Protein AF-A0A7W1A4W9-F1 (afdb_monomer)

Nearest PDB structures (foldseek):
  6et7-assembly1_B  TM=9.750E-01  e=8.173E-02  Idiomarina sp. A28L
  3ign-assembly1_A  TM=8.797E-01  e=1.326E-01  Marinobacter nauticus VT8
  4zmu-assembly2_D  TM=9.466E-01  e=1.873E-01  Pseudomonas aeruginosa PAO1
  2v0n-assembly1_B  TM=1.006E+00  e=2.836E-01  Caulobacter vibrioides CB15

Radius of gyration: 15.4 Å; Cα contacts (8 Å, |Δi|>4): 70; chains: 1; bounding box: 25×15×50 Å

Foldseek 3Di:
DPDPPDDDDDAAQWFAFDPPDVQQPDPVSRVVNRVVQSVVCVVVPHRYYGD

Sequence (51 aa):
MISEGRSIHITVSIGVAEFPQSKVETAEDLLDAADRALYRAKEAGRNMVCA

Mean predicted aligned error: 4.81 Å

Solvent-accessible surface area (backbone atoms only — not comparable to full-atom values): 3096 Å² total; per-residue (Å²): 136,84,65,94,89,70,87,80,91,82,79,61,51,37,35,42,61,62,81,86,38,93,89,26,86,46,73,64,40,34,50,53,42,15,50,53,11,24,49,48,14,52,74,76,71,36,71,36,75,31,102

Structure (mmCIF, N/CA/C/O backbone):
data_AF-A0A7W1A4W9-F1
#
_entry.id   AF-A0A7W1A4W9-F1
#
loop_
_atom_site.group_PDB
_atom_site.id
_atom_site.type_symbol
_atom_site.label_atom_id
_atom_site.label_alt_id
_atom_site.label_comp_id
_atom_site.label_asym_id
_atom_site.label_entity_id
_atom_site.label_seq_id
_atom_site.pdbx_PDB_ins_code
_atom_site.Cartn_x
_atom_site.Cartn_y
_atom_site.Cartn_z
_atom_site.occupancy
_atom_site.B_iso_or_equiv
_atom_site.auth_seq_id
_atom_site.auth_comp_id
_atom_site.auth_asym_id
_atom_site.auth_atom_id
_atom_site.pdbx_PDB_model_num
ATOM 1 N N . MET A 1 1 ? 0.679 6.157 29.419 1.00 49.56 1 MET A N 1
ATOM 2 C CA . MET A 1 1 ? 0.174 5.275 30.492 1.00 49.56 1 MET A CA 1
ATOM 3 C C . MET A 1 1 ? -1.289 4.987 30.212 1.00 49.56 1 MET A C 1
ATOM 5 O O . MET A 1 1 ? -2.118 5.871 30.377 1.00 49.56 1 MET A O 1
ATOM 9 N N . ILE A 1 2 ? -1.588 3.800 29.693 1.00 65.75 2 ILE A N 1
ATOM 10 C CA . ILE A 1 2 ? -2.958 3.299 29.547 1.00 65.75 2 ILE A CA 1
ATOM 11 C C . ILE A 1 2 ? -3.304 2.612 30.869 1.00 65.75 2 ILE A C 1
ATOM 13 O O . ILE A 1 2 ? -2.596 1.708 31.293 1.00 65.75 2 ILE A O 1
ATOM 17 N N . SER A 1 3 ? -4.290 3.168 31.573 1.00 67.75 3 SER A N 1
ATOM 18 C CA . SER A 1 3 ? -4.720 2.758 32.916 1.00 67.75 3 SER A CA 1
ATOM 19 C C . SER A 1 3 ? -5.245 1.317 32.921 1.00 67.75 3 SER A C 1
ATOM 21 O O . SER A 1 3 ? -5.881 0.880 31.959 1.00 67.75 3 SER A O 1
ATOM 23 N N . GLU A 1 4 ? -4.951 0.595 34.006 1.00 71.94 4 GLU A N 1
ATOM 24 C CA . GLU A 1 4 ? -5.304 -0.810 34.226 1.00 71.94 4 GLU A CA 1
ATOM 25 C C . GLU A 1 4 ? -6.800 -1.078 33.966 1.00 71.94 4 GLU A C 1
ATOM 27 O O . GLU A 1 4 ? -7.671 -0.492 34.606 1.00 71.94 4 GLU A O 1
ATOM 32 N N . GLY A 1 5 ? -7.090 -1.960 32.998 1.00 75.94 5 GLY A N 1
ATOM 33 C CA . GLY A 1 5 ? -8.437 -2.482 32.722 1.00 75.94 5 GLY A CA 1
ATOM 34 C C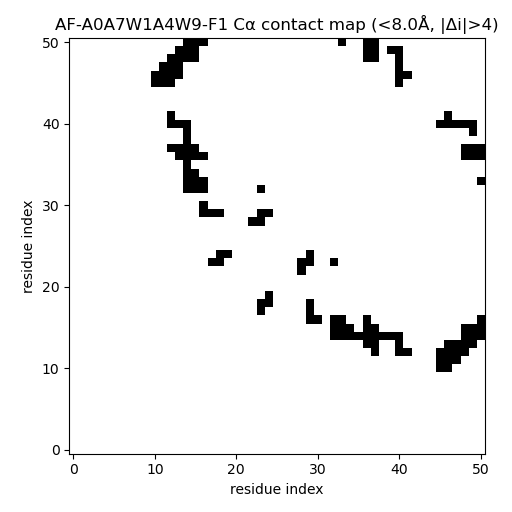 . GLY A 1 5 ? -9.130 -2.005 31.436 1.00 75.94 5 GLY A C 1
ATOM 35 O O . GLY A 1 5 ? -10.218 -2.495 31.137 1.00 75.94 5 GLY A O 1
ATOM 36 N N . ARG A 1 6 ? -8.546 -1.099 30.635 1.00 80.50 6 ARG A N 1
ATOM 37 C CA . ARG A 1 6 ? -9.126 -0.704 29.329 1.00 80.50 6 ARG A CA 1
ATOM 38 C C . ARG A 1 6 ? -8.514 -1.474 28.158 1.00 80.50 6 ARG A C 1
ATOM 40 O O . ARG A 1 6 ? -7.319 -1.369 27.902 1.00 80.50 6 ARG A O 1
ATOM 47 N N . SER A 1 7 ? -9.361 -2.181 27.405 1.00 86.19 7 SER A N 1
ATOM 48 C CA . SER A 1 7 ? -9.004 -2.739 26.095 1.00 86.19 7 SER A CA 1
ATOM 49 C C . SER A 1 7 ? -9.070 -1.648 25.026 1.00 86.19 7 SER A C 1
ATOM 51 O O . SER A 1 7 ? -10.027 -0.871 24.988 1.00 86.19 7 SER A O 1
ATOM 53 N N . ILE A 1 8 ? -8.054 -1.577 24.166 1.00 90.62 8 ILE A N 1
ATOM 54 C CA . ILE A 1 8 ? -8.011 -0.647 23.035 1.00 90.62 8 ILE A CA 1
ATOM 55 C C . ILE A 1 8 ? -8.260 -1.455 21.773 1.00 90.62 8 ILE A C 1
ATOM 57 O O . ILE A 1 8 ? -7.496 -2.360 21.446 1.00 90.62 8 ILE A O 1
ATOM 61 N N . HIS A 1 9 ? -9.318 -1.104 21.052 1.00 92.50 9 HIS A N 1
ATOM 62 C CA . HIS A 1 9 ? -9.570 -1.674 19.741 1.00 92.50 9 HIS A CA 1
ATOM 63 C C . HIS A 1 9 ? -8.778 -0.893 18.687 1.00 92.50 9 HIS A C 1
ATOM 65 O O . HIS A 1 9 ? -9.014 0.299 18.490 1.00 92.50 9 HIS A O 1
ATOM 71 N N . ILE A 1 10 ? -7.824 -1.560 18.037 1.00 95.56 10 ILE A N 1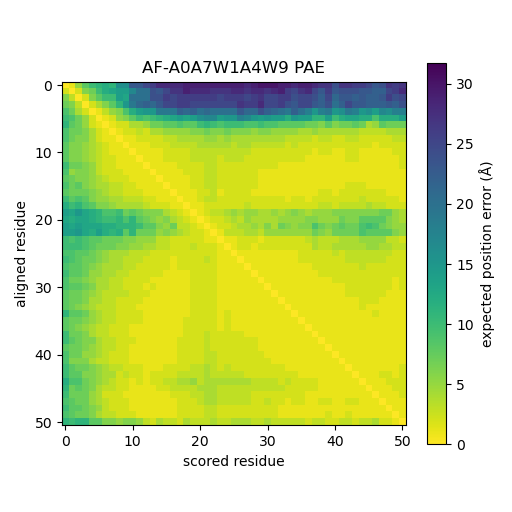
ATOM 72 C CA . ILE A 1 10 ? -6.970 -0.982 16.996 1.00 95.56 10 ILE A CA 1
ATOM 73 C C . ILE A 1 10 ? -7.220 -1.737 15.698 1.00 95.56 10 ILE A C 1
ATOM 75 O O . ILE A 1 10 ? -7.233 -2.965 15.674 1.00 95.56 10 ILE A O 1
ATOM 79 N N . THR A 1 11 ? -7.372 -0.986 14.614 1.00 97.81 11 THR A N 1
ATOM 80 C CA . THR A 1 11 ? -7.464 -1.511 13.250 1.00 97.81 11 THR A CA 1
ATOM 81 C C . THR A 1 11 ? -6.305 -0.991 12.412 1.00 97.81 11 THR A C 1
ATOM 83 O O . THR A 1 11 ? -5.775 0.087 12.692 1.00 97.81 11 THR A O 1
ATOM 86 N N . VAL A 1 12 ? -5.968 -1.695 11.334 1.00 97.88 12 VAL A N 1
ATOM 87 C CA . VAL A 1 12 ? -4.963 -1.259 10.354 1.00 97.88 12 VAL A CA 1
ATOM 88 C C . VAL A 1 12 ? -5.604 -1.032 8.990 1.00 97.88 12 VAL A C 1
ATOM 90 O O . VAL A 1 12 ? -6.623 -1.625 8.662 1.00 97.88 12 VAL A O 1
ATOM 93 N N . SER A 1 13 ? -5.022 -0.141 8.196 1.00 98.69 13 SER A N 1
ATOM 94 C CA . SER A 1 13 ? -5.314 -0.033 6.759 1.00 98.69 13 SER A CA 1
ATOM 95 C C . SER A 1 13 ? -4.088 -0.535 6.014 1.00 98.69 13 SER A C 1
ATOM 97 O O . SER A 1 13 ? -2.977 -0.327 6.503 1.00 98.69 13 SER A O 1
ATOM 99 N N . ILE A 1 14 ? -4.278 -1.216 4.888 1.00 98.62 14 ILE A N 1
ATOM 100 C CA . ILE A 1 14 ? -3.195 -1.894 4.168 1.00 98.62 14 ILE A CA 1
ATOM 101 C C . ILE A 1 14 ? -3.263 -1.505 2.691 1.00 98.62 14 ILE A C 1
ATOM 103 O O . ILE A 1 14 ? -4.334 -1.530 2.087 1.00 98.62 14 ILE A O 1
ATOM 107 N N . GLY A 1 15 ? -2.113 -1.152 2.124 1.00 98.44 15 GLY A N 1
ATOM 108 C CA . GLY A 1 15 ? -1.926 -0.986 0.688 1.00 98.44 15 GLY A CA 1
ATOM 109 C C . GLY A 1 15 ? -1.060 -2.103 0.131 1.00 98.44 15 GLY A C 1
ATOM 110 O O . GLY A 1 15 ? -0.079 -2.489 0.766 1.00 98.44 15 GLY A O 1
ATOM 111 N N . VAL A 1 16 ? -1.434 -2.630 -1.030 1.00 97.94 16 VAL A N 1
ATOM 112 C CA . VAL A 1 16 ? -0.731 -3.720 -1.711 1.00 97.94 16 VAL A CA 1
ATOM 113 C C . VAL A 1 16 ? -0.280 -3.241 -3.084 1.00 97.94 16 VAL A C 1
ATOM 115 O O . VAL A 1 16 ? -1.014 -2.537 -3.767 1.00 97.94 16 VAL A O 1
ATOM 118 N N . ALA A 1 17 ? 0.919 -3.645 -3.486 1.00 97.50 17 ALA A N 1
ATOM 119 C CA . ALA A 1 17 ? 1.416 -3.497 -4.845 1.00 97.50 17 ALA A CA 1
ATOM 120 C C . ALA A 1 17 ? 2.177 -4.763 -5.248 1.00 97.50 17 ALA A C 1
ATOM 122 O O . ALA A 1 17 ? 2.645 -5.514 -4.388 1.00 97.50 17 ALA A O 1
ATOM 123 N N . GLU A 1 18 ? 2.283 -5.001 -6.551 1.00 96.56 18 GLU A N 1
ATOM 124 C CA . GLU A 1 18 ? 2.910 -6.188 -7.124 1.00 96.56 18 GLU A CA 1
ATOM 125 C C . GLU A 1 18 ? 4.075 -5.795 -8.038 1.00 96.56 18 GLU A C 1
ATOM 127 O O . GLU A 1 18 ? 4.046 -4.762 -8.706 1.00 96.56 18 GLU A O 1
ATOM 132 N N . PHE A 1 19 ? 5.102 -6.645 -8.081 1.00 94.12 19 PHE A N 1
ATOM 133 C CA . PHE A 1 19 ? 6.157 -6.589 -9.083 1.00 94.12 19 PHE A CA 1
ATOM 134 C C . PHE A 1 19 ? 6.344 -7.985 -9.709 1.00 94.12 19 PHE A C 1
ATOM 136 O O . PHE A 1 19 ? 6.498 -8.953 -8.959 1.00 94.12 19 PHE A O 1
ATOM 143 N N . PRO A 1 20 ? 6.392 -8.107 -11.049 1.00 91.50 20 PRO A N 1
ATOM 144 C CA . PRO A 1 20 ? 6.296 -7.022 -12.029 1.00 91.50 20 PRO A CA 1
ATOM 145 C C . PRO A 1 20 ? 4.845 -6.566 -12.271 1.00 91.50 20 PRO A C 1
ATOM 147 O O . PRO A 1 20 ? 3.947 -7.386 -12.435 1.00 91.50 20 PRO A O 1
ATOM 150 N N . GLN A 1 21 ? 4.622 -5.254 -12.373 1.00 90.31 21 GLN A N 1
ATOM 151 C CA . GLN A 1 21 ? 3.335 -4.658 -12.756 1.00 90.31 21 GLN A CA 1
ATOM 152 C C . GLN A 1 21 ? 3.577 -3.433 -13.653 1.00 90.31 21 GLN A C 1
ATOM 154 O O . GLN A 1 21 ? 4.635 -2.809 -13.596 1.00 90.31 21 GLN A O 1
ATOM 159 N N . SER A 1 22 ? 2.614 -3.064 -14.507 1.00 88.50 22 SER A N 1
ATOM 160 C CA . SER A 1 22 ? 2.739 -1.854 -15.332 1.00 88.50 22 SER A CA 1
ATOM 161 C C . SER A 1 22 ? 3.031 -0.621 -14.470 1.00 88.50 22 SER A C 1
ATOM 163 O O . SER A 1 22 ? 2.250 -0.304 -13.576 1.00 88.50 22 SER A O 1
ATOM 165 N N . LYS A 1 23 ? 4.106 0.109 -14.804 1.00 86.44 23 LYS A N 1
ATOM 166 C CA . LYS A 1 23 ? 4.611 1.290 -14.073 1.00 86.44 23 LYS A CA 1
ATOM 167 C C . LYS A 1 23 ? 5.193 1.001 -12.681 1.00 86.44 23 LYS A C 1
ATOM 169 O O . LYS A 1 23 ? 5.339 1.930 -11.894 1.00 86.44 23 LYS A O 1
ATOM 174 N N . VAL A 1 24 ? 5.503 -0.258 -12.382 1.00 95.69 24 VAL A N 1
ATOM 175 C CA . VAL A 1 24 ? 6.281 -0.655 -11.208 1.00 95.69 24 VAL A CA 1
ATOM 176 C C . VAL A 1 24 ? 7.529 -1.357 -11.721 1.00 95.69 24 VAL A C 1
ATOM 178 O O . VAL A 1 24 ? 7.496 -2.547 -12.028 1.00 95.69 24 VAL A O 1
ATOM 181 N N . GLU A 1 25 ? 8.605 -0.594 -11.902 1.00 95.62 25 GLU A N 1
ATOM 182 C CA . GLU A 1 25 ? 9.853 -1.081 -12.505 1.00 95.62 25 GLU A CA 1
ATOM 183 C C . GLU A 1 25 ? 10.990 -1.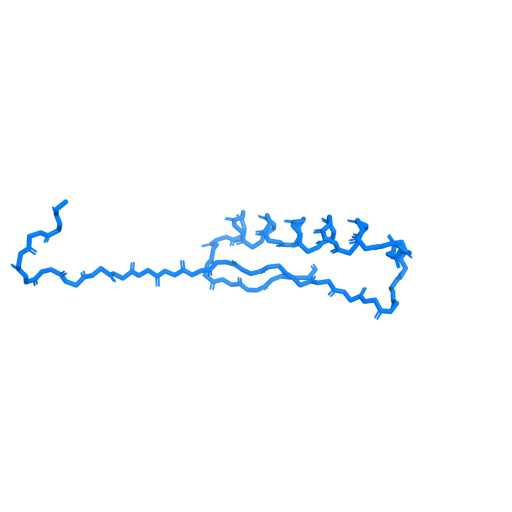149 -11.481 1.00 95.62 25 GLU A C 1
ATOM 185 O O . GLU A 1 25 ? 11.913 -1.953 -11.619 1.00 95.62 25 GLU A O 1
ATOM 190 N N . THR A 1 26 ? 10.895 -0.337 -10.431 1.00 96.50 26 THR A N 1
ATOM 191 C CA . THR A 1 26 ? 11.874 -0.233 -9.351 1.00 96.50 26 THR A CA 1
ATOM 192 C C . THR A 1 26 ? 11.269 -0.599 -7.996 1.00 96.50 26 THR A C 1
ATOM 194 O O . THR A 1 26 ? 10.050 -0.704 -7.831 1.00 96.50 26 THR A O 1
ATOM 197 N N . ALA A 1 27 ? 12.131 -0.802 -6.996 1.00 97.19 27 ALA A N 1
ATOM 198 C CA . ALA A 1 27 ? 11.687 -1.002 -5.619 1.00 97.19 27 ALA A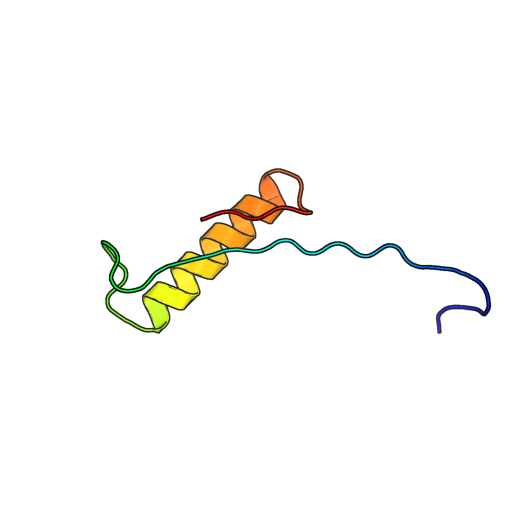 CA 1
ATOM 199 C C . ALA A 1 27 ? 10.985 0.254 -5.075 1.00 97.19 27 ALA A C 1
ATOM 201 O O . ALA A 1 27 ? 10.007 0.142 -4.337 1.00 97.19 27 ALA A O 1
ATOM 202 N N . GLU A 1 28 ? 11.451 1.436 -5.476 1.00 97.69 28 GLU A N 1
ATOM 203 C CA . GLU A 1 28 ? 10.838 2.723 -5.168 1.00 97.69 28 GLU A CA 1
ATOM 204 C C . GLU A 1 28 ? 9.419 2.807 -5.741 1.00 97.69 28 GLU A C 1
ATOM 206 O O . GLU A 1 28 ? 8.489 3.123 -5.002 1.00 97.69 28 GLU A O 1
ATOM 211 N N . ASP A 1 29 ? 9.214 2.419 -7.004 1.00 97.00 29 ASP A N 1
ATOM 212 C CA . ASP A 1 29 ? 7.874 2.402 -7.605 1.00 97.00 29 ASP A CA 1
ATOM 213 C C . ASP A 1 29 ? 6.922 1.453 -6.866 1.00 97.00 29 ASP A C 1
ATOM 215 O O . ASP A 1 29 ? 5.732 1.750 -6.722 1.00 97.00 29 ASP A O 1
ATOM 219 N N . LEU A 1 30 ? 7.437 0.304 -6.407 1.00 97.88 30 LEU A N 1
ATOM 220 C CA . LEU A 1 30 ? 6.659 -0.703 -5.685 1.00 97.88 30 LEU A CA 1
ATOM 221 C C . LEU A 1 30 ? 6.207 -0.166 -4.323 1.00 97.88 30 LEU A C 1
ATOM 223 O O . LEU A 1 30 ? 5.039 -0.316 -3.955 1.00 97.88 30 LEU A O 1
ATOM 227 N N . LEU A 1 31 ? 7.113 0.493 -3.597 1.00 98.19 31 LEU A N 1
ATOM 228 C CA . LEU A 1 31 ? 6.807 1.138 -2.321 1.00 98.19 31 LEU A CA 1
ATOM 229 C C . LEU A 1 31 ? 5.818 2.290 -2.506 1.00 98.19 31 LEU A C 1
ATOM 231 O O . LEU A 1 31 ? 4.821 2.352 -1.787 1.00 98.19 31 LEU A O 1
ATOM 235 N N . ASP A 1 32 ? 6.034 3.144 -3.504 1.00 97.88 32 ASP A N 1
ATOM 236 C CA . ASP A 1 32 ? 5.141 4.258 -3.817 1.00 97.88 32 ASP A CA 1
ATOM 237 C C . ASP A 1 32 ? 3.742 3.771 -4.224 1.00 97.88 32 ASP A C 1
ATOM 239 O O . ASP A 1 32 ? 2.728 4.374 -3.863 1.00 97.88 32 ASP A O 1
ATOM 243 N N . ALA A 1 33 ? 3.650 2.672 -4.977 1.00 97.94 33 ALA A N 1
ATOM 244 C CA . ALA A 1 33 ? 2.374 2.059 -5.331 1.00 97.94 33 ALA A CA 1
ATOM 245 C C . ALA A 1 33 ? 1.647 1.508 -4.098 1.00 97.94 33 ALA A C 1
ATOM 247 O O . ALA A 1 33 ? 0.456 1.789 -3.924 1.00 97.94 33 ALA A O 1
ATOM 248 N N . ALA A 1 34 ? 2.360 0.801 -3.216 1.00 98.19 34 ALA A N 1
ATOM 249 C CA . ALA A 1 34 ? 1.796 0.284 -1.975 1.00 98.19 34 ALA A CA 1
ATOM 250 C C . ALA A 1 34 ? 1.341 1.421 -1.042 1.00 98.19 34 ALA A C 1
ATOM 252 O O . ALA A 1 34 ? 0.259 1.336 -0.460 1.00 98.19 34 ALA A O 1
ATOM 253 N N . ASP A 1 35 ? 2.100 2.516 -0.939 1.00 98.38 35 ASP A N 1
ATOM 254 C CA . ASP A 1 35 ? 1.717 3.668 -0.115 1.00 98.38 35 ASP A CA 1
ATOM 255 C C . ASP A 1 35 ? 0.492 4.402 -0.681 1.00 98.38 35 ASP A C 1
ATOM 257 O O . ASP A 1 35 ? -0.442 4.721 0.059 1.00 98.38 35 ASP A O 1
ATOM 261 N N . ARG A 1 36 ? 0.404 4.575 -2.008 1.00 98.19 36 ARG A N 1
ATOM 262 C CA . ARG A 1 36 ? -0.811 5.115 -2.648 1.00 98.19 36 ARG A CA 1
ATOM 263 C C . ARG A 1 36 ? -2.033 4.250 -2.356 1.00 98.19 36 ARG A C 1
ATOM 265 O O . ARG A 1 36 ? -3.097 4.781 -2.033 1.00 98.19 36 ARG A O 1
ATOM 272 N N . ALA A 1 37 ? -1.896 2.930 -2.446 1.00 98.31 37 ALA A N 1
ATOM 273 C CA . ALA A 1 37 ? -2.971 2.003 -2.115 1.00 98.31 37 ALA A CA 1
ATOM 274 C C . ALA A 1 37 ? -3.353 2.081 -0.622 1.00 98.31 37 ALA A C 1
ATOM 276 O O . ALA A 1 37 ? -4.536 2.105 -0.281 1.00 98.31 37 ALA A O 1
ATOM 277 N N . LEU A 1 38 ? -2.377 2.231 0.276 1.00 98.69 38 LEU A N 1
ATOM 278 C CA . LEU A 1 38 ? -2.611 2.441 1.706 1.00 98.69 38 LEU A CA 1
ATOM 279 C C . LEU A 1 38 ? -3.389 3.738 1.958 1.00 98.69 38 LEU A C 1
ATOM 281 O O . LEU A 1 38 ? -4.303 3.766 2.788 1.00 98.69 38 LEU A O 1
ATOM 285 N N . TYR A 1 39 ? -3.043 4.808 1.244 1.00 98.38 39 T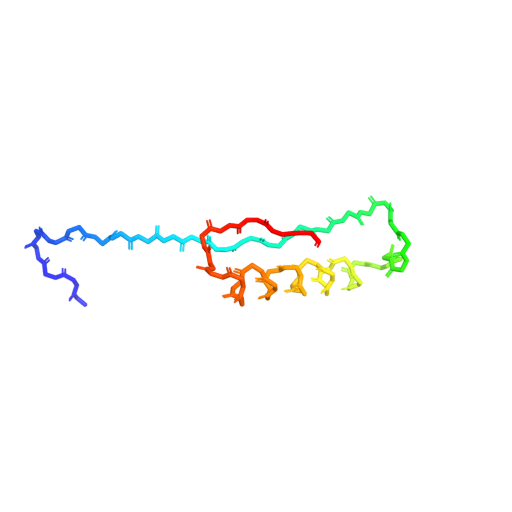YR A N 1
ATOM 286 C CA . TYR A 1 39 ? -3.754 6.079 1.322 1.00 98.38 39 TYR A CA 1
ATOM 287 C C . TYR A 1 39 ? -5.209 5.937 0.876 1.00 98.38 39 TYR A C 1
ATOM 289 O O . TYR A 1 39 ? -6.104 6.368 1.602 1.00 98.38 39 TYR A O 1
ATOM 297 N N . ARG A 1 40 ? -5.466 5.224 -0.230 1.00 98.56 40 ARG A N 1
ATOM 298 C CA . ARG A 1 40 ? -6.836 4.899 -0.665 1.00 98.56 40 ARG A CA 1
ATOM 299 C C . ARG A 1 40 ? -7.615 4.166 0.423 1.00 98.56 40 ARG A C 1
AT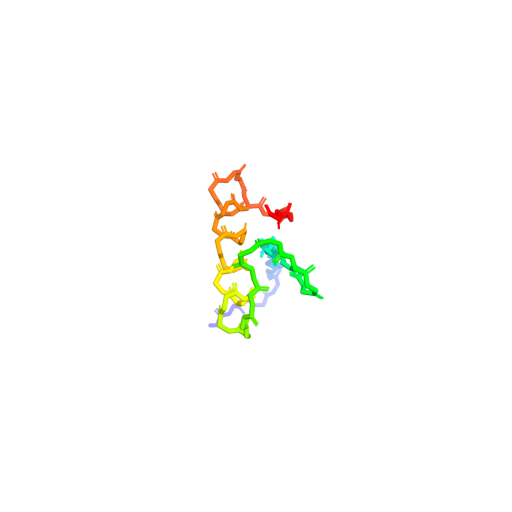OM 301 O O . ARG A 1 40 ? -8.738 4.557 0.719 1.00 98.56 40 ARG A O 1
ATOM 308 N N . ALA A 1 41 ? -7.018 3.162 1.071 1.00 98.69 41 ALA A N 1
ATOM 309 C CA . ALA A 1 41 ? -7.670 2.444 2.168 1.00 98.69 41 ALA A CA 1
ATOM 310 C C . ALA A 1 41 ? -8.019 3.380 3.341 1.00 98.69 41 ALA A C 1
ATOM 312 O O . ALA A 1 41 ? -9.091 3.263 3.935 1.00 98.69 41 ALA A O 1
ATOM 313 N N . LYS A 1 42 ? -7.149 4.347 3.665 1.00 98.38 42 LYS A N 1
ATOM 314 C CA . LYS A 1 42 ? -7.418 5.351 4.708 1.00 98.38 42 LYS A CA 1
ATOM 315 C C . LYS A 1 42 ? -8.550 6.307 4.324 1.00 98.38 42 LYS A C 1
ATOM 317 O O . LYS A 1 42 ? -9.357 6.651 5.188 1.00 98.38 42 LYS A O 1
ATOM 322 N N . GLU A 1 43 ? -8.616 6.735 3.068 1.00 98.38 43 GLU A N 1
ATOM 323 C CA . GLU A 1 43 ? -9.646 7.656 2.571 1.00 98.38 43 GLU A CA 1
ATOM 324 C C . GLU A 1 43 ? -11.006 6.973 2.375 1.00 98.38 43 GLU A C 1
ATOM 326 O O . GLU A 1 43 ? -12.038 7.580 2.647 1.00 98.38 43 GLU A O 1
ATOM 331 N N . ALA A 1 44 ? -11.016 5.692 2.002 1.00 97.88 44 ALA A N 1
ATOM 332 C CA . ALA A 1 44 ? -12.225 4.905 1.757 1.00 97.88 44 ALA A CA 1
ATOM 333 C C . ALA A 1 44 ? -12.947 4.418 3.030 1.00 97.88 44 ALA A C 1
ATOM 335 O O . ALA A 1 44 ? -14.010 3.809 2.933 1.00 97.88 44 ALA A O 1
ATOM 336 N N . GLY A 1 45 ? -12.399 4.684 4.221 1.00 97.62 45 GLY A N 1
ATOM 337 C CA . GLY A 1 45 ? -13.033 4.324 5.496 1.00 97.62 45 GLY A CA 1
ATOM 338 C C . GLY A 1 45 ? -12.135 3.607 6.504 1.00 97.62 45 GLY A C 1
ATOM 339 O O . GLY A 1 45 ? -12.575 3.392 7.632 1.00 97.62 45 GLY A O 1
ATOM 340 N N . ARG A 1 46 ? -10.867 3.326 6.160 1.00 98.25 46 ARG A N 1
ATOM 341 C CA . ARG A 1 46 ? -9.894 2.560 6.970 1.00 98.25 46 ARG A CA 1
ATOM 342 C C . ARG A 1 46 ? -10.334 1.105 7.170 1.00 98.25 46 ARG A C 1
ATOM 344 O O . ARG A 1 46 ? -11.293 0.645 6.565 1.00 98.25 46 ARG A O 1
ATOM 351 N N . ASN A 1 47 ? -9.5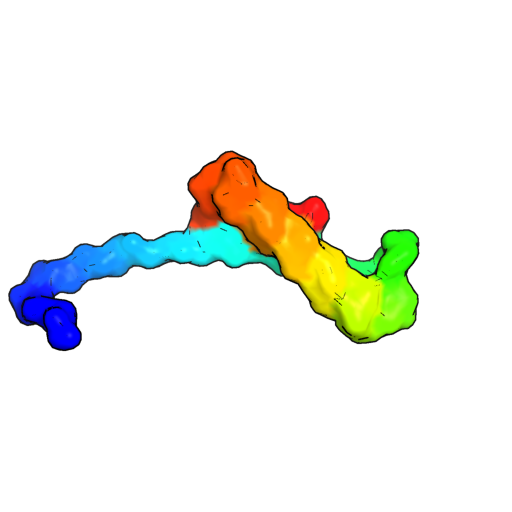85 0.365 7.992 1.00 98.38 47 ASN A N 1
ATOM 352 C CA . ASN A 1 47 ? -9.842 -1.042 8.326 1.00 98.38 47 ASN A CA 1
ATOM 353 C C . ASN A 1 47 ? -10.081 -1.934 7.091 1.00 98.38 47 ASN A C 1
ATOM 355 O O . ASN A 1 47 ? -10.980 -2.773 7.074 1.00 98.38 47 ASN A O 1
ATOM 359 N N . MET A 1 48 ? -9.305 -1.703 6.030 1.00 98.50 48 MET A N 1
ATOM 360 C CA . MET A 1 48 ? -9.453 -2.399 4.758 1.00 98.50 48 MET A CA 1
ATOM 361 C C . MET A 1 48 ? -8.133 -2.484 3.996 1.00 98.50 48 MET A C 1
ATOM 363 O O . MET A 1 48 ? -7.137 -1.846 4.357 1.00 98.50 48 MET A O 1
ATOM 367 N N . VAL A 1 49 ? -8.164 -3.277 2.929 1.00 98.50 49 VAL A N 1
ATOM 368 C CA . VAL A 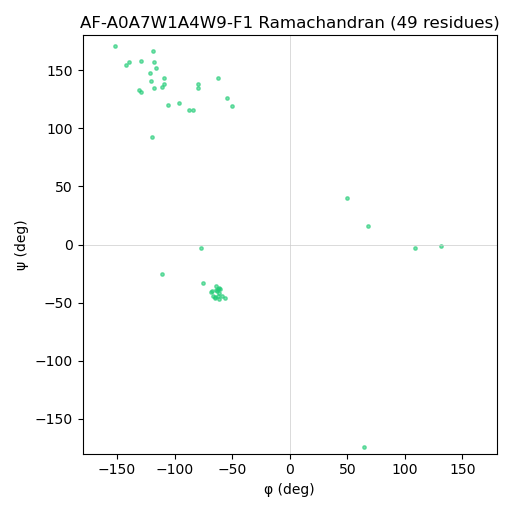1 49 ? -7.056 -3.485 2.001 1.00 98.50 49 VAL A CA 1
ATOM 369 C C . VAL A 1 49 ? -7.412 -2.854 0.658 1.00 98.50 49 VAL A C 1
ATOM 371 O O . VAL A 1 49 ? -8.525 -3.044 0.166 1.00 98.50 49 VAL A O 1
ATOM 374 N N . CYS A 1 50 ? -6.471 -2.131 0.058 1.00 98.31 50 CYS A N 1
ATOM 375 C CA . CYS A 1 50 ? -6.578 -1.624 -1.310 1.00 98.31 50 CYS A CA 1
ATOM 376 C C . CYS A 1 50 ? -5.323 -1.981 -2.118 1.00 98.31 50 CYS A C 1
ATOM 378 O O . CYS A 1 50 ? -4.261 -2.217 -1.539 1.00 98.31 50 CYS A O 1
ATOM 380 N N . ALA A 1 51 ? -5.467 -1.989 -3.445 1.00 94.31 51 ALA A N 1
ATOM 381 C CA . ALA A 1 51 ? -4.398 -2.138 -4.434 1.00 94.31 51 ALA A CA 1
ATOM 382 C C . ALA A 1 51 ? -4.459 -0.999 -5.474 1.00 94.31 51 ALA A C 1
ATOM 384 O O . ALA A 1 51 ? -5.486 -0.268 -5.516 1.00 94.31 51 ALA A O 1
#

Secondary structure (DSSP, 8-state):
---TT--------EE---SS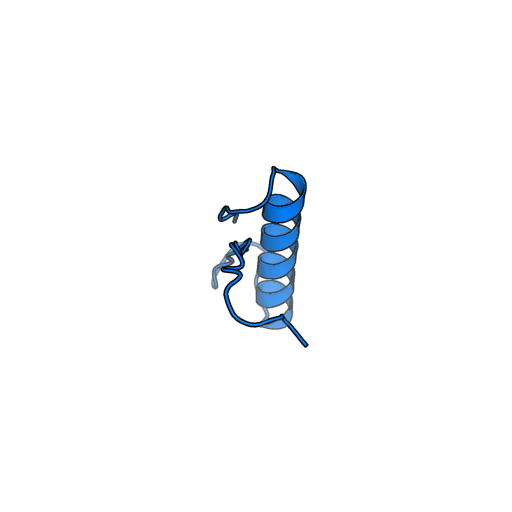BTTB-SHHHHHHHHHHHHHHHHHTTSSSEE-

pLDDT: mean 93.1, std 10.05, range [49.56, 98.69]